Protein AF-A0A939W8U6-F1 (afdb_monomer)

Secondary structure (DSSP, 8-state):
--PPP-HHHHHHHS-THHHHHHHHHHHS-GGG--EEEEEEEEEE-SSEEEEEEEEEEPTTS-STTT-SSSHHHHHHH-TTT-HHHHHHHHHHHHT-SSEEEEE-PPEEEETTEEEEEEEEEE--

Solvent-accessible surface area (backbone atoms only — not comparable to full-atom values): 6933 Å² total; per-residue (Å²): 126,69,52,84,74,47,52,68,59,35,37,72,79,46,39,62,66,44,33,38,52,41,27,26,73,75,72,74,33,41,86,73,45,32,46,44,49,40,51,38,63,75,43,76,55,97,58,37,37,36,29,30,45,34,35,40,49,37,89,96,42,63,54,74,81,76,54,86,78,59,53,65,61,47,48,76,70,34,80,64,68,28,54,68,59,50,44,51,52,52,32,56,49,47,66,42,91,43,67,50,71,48,72,53,68,74,45,77,78,51,85,53,39,33,36,28,44,36,38,35,33,53,54,128

Structure (mmCIF, N/CA/C/O backbone):
data_AF-A0A939W8U6-F1
#
_entry.id   AF-A0A939W8U6-F1
#
loop_
_atom_site.group_PDB
_atom_site.id
_atom_site.type_symbol
_atom_site.label_atom_id
_atom_site.label_alt_id
_atom_site.label_comp_id
_atom_site.label_asym_id
_atom_site.label_entity_id
_atom_site.label_seq_id
_atom_site.pdbx_PDB_ins_code
_atom_site.Cartn_x
_atom_site.Cartn_y
_atom_site.Cartn_z
_atom_site.occupancy
_atom_site.B_iso_or_equiv
_atom_site.auth_seq_id
_atom_site.auth_comp_id
_atom_site.auth_asym_id
_atom_site.auth_atom_id
_atom_site.pdbx_PDB_model_num
ATOM 1 N N . MET A 1 1 ? 4.868 -2.432 -24.345 1.00 45.31 1 MET A N 1
ATOM 2 C CA . MET A 1 1 ? 4.969 -0.985 -24.070 1.00 45.31 1 MET A CA 1
ATOM 3 C C . MET A 1 1 ? 4.924 -0.821 -22.565 1.00 45.31 1 MET A C 1
ATOM 5 O O . MET A 1 1 ? 4.024 -1.395 -21.968 1.00 45.31 1 MET A O 1
ATOM 9 N N . ALA A 1 2 ? 5.910 -0.167 -21.948 1.00 58.00 2 ALA A N 1
ATOM 10 C CA . ALA A 1 2 ? 5.875 0.071 -20.507 1.00 58.00 2 ALA A CA 1
ATOM 11 C C . ALA A 1 2 ? 4.761 1.084 -20.218 1.00 58.00 2 ALA A C 1
ATOM 13 O O . ALA A 1 2 ? 4.829 2.220 -20.681 1.00 58.00 2 ALA A O 1
ATOM 14 N N . SER A 1 3 ? 3.712 0.651 -19.524 1.00 77.50 3 SER A N 1
ATOM 15 C CA . SER A 1 3 ? 2.592 1.522 -19.174 1.00 77.50 3 SER A CA 1
ATOM 16 C C . SER A 1 3 ? 2.887 2.251 -17.866 1.00 77.50 3 SER A C 1
ATOM 18 O O . SER A 1 3 ? 3.396 1.651 -16.917 1.00 77.50 3 SER A O 1
ATOM 20 N N . THR A 1 4 ? 2.556 3.539 -17.813 1.00 85.50 4 THR A N 1
ATOM 21 C CA . THR A 1 4 ? 2.611 4.350 -16.591 1.00 85.50 4 THR A CA 1
ATOM 22 C C . THR A 1 4 ? 1.745 3.727 -15.494 1.00 85.50 4 THR A C 1
ATOM 24 O O . THR A 1 4 ? 0.685 3.143 -15.772 1.00 85.50 4 THR A O 1
ATOM 27 N N . ILE A 1 5 ? 2.233 3.811 -14.255 1.00 89.88 5 ILE A N 1
ATOM 28 C CA . ILE A 1 5 ? 1.471 3.474 -13.054 1.00 89.88 5 ILE A CA 1
ATOM 29 C C . ILE A 1 5 ? 0.852 4.759 -12.516 1.00 89.88 5 ILE A C 1
ATOM 31 O O . ILE A 1 5 ? 1.560 5.698 -12.167 1.00 89.88 5 ILE A O 1
ATOM 35 N N . ASP A 1 6 ? -0.473 4.793 -12.460 1.00 89.56 6 ASP A N 1
ATOM 36 C CA . ASP A 1 6 ? -1.255 5.916 -11.958 1.00 89.56 6 ASP A CA 1
ATOM 37 C C . ASP A 1 6 ? -2.199 5.463 -10.832 1.00 89.56 6 ASP A C 1
ATOM 39 O O . ASP A 1 6 ? -2.451 4.270 -10.634 1.00 89.56 6 ASP A O 1
ATOM 43 N N . ASN A 1 7 ? -2.738 6.427 -10.084 1.00 88.88 7 ASN A N 1
ATOM 44 C CA . ASN A 1 7 ? -3.614 6.148 -8.946 1.00 88.88 7 ASN A CA 1
ATOM 45 C C . ASN A 1 7 ? -4.916 5.429 -9.332 1.00 88.88 7 ASN A C 1
ATOM 47 O O . ASN A 1 7 ? -5.483 4.743 -8.486 1.00 88.88 7 ASN A O 1
ATOM 51 N N . ALA A 1 8 ? -5.417 5.573 -10.565 1.00 88.75 8 ALA A N 1
ATOM 52 C CA . ALA A 1 8 ? -6.613 4.848 -10.987 1.00 88.75 8 ALA A CA 1
ATOM 53 C C . ALA A 1 8 ? -6.299 3.356 -11.114 1.00 88.75 8 AL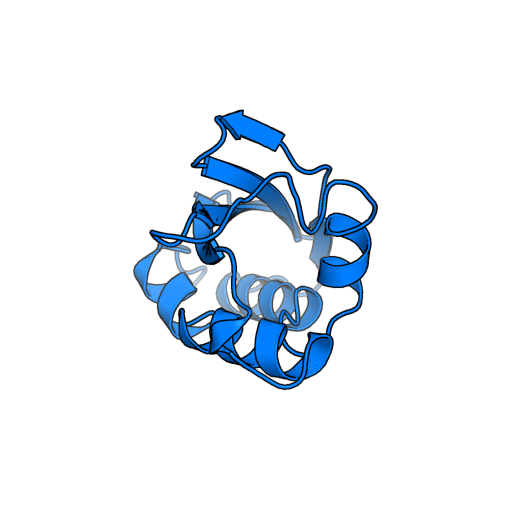A A C 1
ATOM 55 O O . ALA A 1 8 ? -7.006 2.539 -10.529 1.00 88.75 8 ALA A O 1
ATOM 56 N N . TYR A 1 9 ? -5.176 3.011 -11.748 1.00 89.62 9 TYR A N 1
ATOM 57 C CA . TYR A 1 9 ? -4.741 1.618 -11.819 1.00 89.62 9 TYR A CA 1
ATOM 58 C C . TYR A 1 9 ? -4.466 1.006 -10.441 1.00 89.62 9 TYR A C 1
ATOM 60 O O . TYR A 1 9 ? -4.828 -0.143 -10.181 1.00 89.62 9 TYR A O 1
ATOM 68 N N . LEU A 1 10 ? -3.848 1.768 -9.533 1.00 88.88 10 LEU A N 1
ATOM 69 C CA . LEU A 1 10 ? -3.596 1.293 -8.172 1.00 88.88 10 LEU A CA 1
ATOM 70 C C . LEU A 1 10 ? -4.891 0.985 -7.414 1.00 88.88 10 LEU A C 1
ATOM 72 O O . LEU A 1 10 ? -4.945 -0.019 -6.710 1.00 88.88 10 LEU A O 1
ATOM 76 N N . LYS A 1 11 ? -5.949 1.778 -7.615 1.00 87.88 11 LYS A N 1
ATOM 77 C CA . LYS A 1 11 ? -7.279 1.511 -7.046 1.00 87.88 11 LYS A CA 1
ATOM 78 C C . LYS A 1 11 ? -7.942 0.266 -7.634 1.00 87.88 11 LYS A C 1
ATOM 80 O O . LYS A 1 11 ? -8.687 -0.400 -6.924 1.00 87.88 11 LYS A O 1
ATOM 85 N N . GLU A 1 12 ? -7.677 -0.065 -8.897 1.00 88.69 12 GLU A N 1
ATOM 86 C CA . GLU A 1 12 ? -8.188 -1.301 -9.505 1.00 88.69 12 GLU A CA 1
ATOM 87 C C . GLU A 1 12 ? -7.526 -2.545 -8.899 1.00 88.69 12 GLU A C 1
ATOM 89 O O . GLU A 1 12 ? -8.201 -3.524 -8.585 1.00 88.69 12 GLU A O 1
ATOM 94 N N . ILE A 1 13 ? -6.202 -2.515 -8.712 1.00 88.75 13 ILE A N 1
ATOM 95 C CA . ILE A 1 13 ? -5.464 -3.665 -8.163 1.00 88.75 13 ILE A CA 1
ATOM 96 C C . ILE A 1 13 ? -5.558 -3.744 -6.634 1.00 88.75 13 ILE A C 1
ATOM 98 O O . ILE A 1 13 ? -5.496 -4.839 -6.073 1.00 88.75 13 ILE A O 1
ATOM 102 N N . PHE A 1 14 ? -5.715 -2.600 -5.965 1.00 86.56 14 PHE A N 1
ATOM 103 C CA . PHE A 1 14 ? -5.828 -2.453 -4.518 1.00 86.56 14 PHE A CA 1
ATOM 104 C C . PHE A 1 14 ? -7.047 -1.572 -4.178 1.00 86.56 14 PHE A C 1
ATOM 106 O O . PHE A 1 14 ? -6.903 -0.388 -3.863 1.00 86.56 14 PHE A O 1
ATOM 113 N N . PRO A 1 15 ? -8.270 -2.126 -4.273 1.00 86.69 15 PRO A N 1
ATOM 114 C CA . PRO A 1 15 ? -9.481 -1.387 -3.940 1.00 86.69 15 PRO A CA 1
ATOM 115 C C . PRO A 1 15 ? -9.587 -1.160 -2.430 1.00 86.69 15 PRO A C 1
ATOM 117 O O . PRO A 1 15 ? -9.093 -1.966 -1.640 1.00 86.69 15 PRO A O 1
ATOM 120 N N . ALA A 1 16 ? -10.307 -0.108 -2.029 1.00 80.44 16 ALA A N 1
ATOM 121 C CA . ALA A 1 16 ? -10.511 0.240 -0.620 1.00 80.44 16 ALA A CA 1
ATOM 122 C C . ALA A 1 16 ? -11.108 -0.916 0.209 1.00 80.44 16 ALA A C 1
ATOM 124 O O . ALA A 1 16 ? -10.712 -1.093 1.355 1.00 80.44 16 ALA A O 1
ATOM 125 N N . GLU A 1 17 ? -11.944 -1.772 -0.399 1.00 82.75 17 GLU A N 1
ATOM 126 C CA . GLU A 1 17 ? -12.534 -2.970 0.231 1.00 82.75 17 GLU A CA 1
ATOM 127 C C . GLU A 1 17 ? -11.482 -3.975 0.743 1.00 82.75 17 GLU A C 1
ATOM 129 O O . GLU A 1 17 ? -11.746 -4.764 1.653 1.00 82.75 17 GLU A O 1
ATOM 134 N N . ARG A 1 18 ? -10.250 -3.960 0.203 1.00 83.75 18 ARG A N 1
ATOM 135 C CA . ARG A 1 18 ? -9.155 -4.761 0.782 1.00 83.75 18 ARG A CA 1
ATOM 136 C C . ARG A 1 18 ? -8.863 -4.360 2.218 1.00 83.75 18 ARG A C 1
ATOM 138 O O . ARG A 1 18 ? -8.449 -5.212 2.997 1.00 83.75 18 ARG A O 1
ATOM 145 N N . THR A 1 19 ? -9.076 -3.095 2.562 1.00 80.56 19 THR A N 1
ATOM 146 C CA . THR A 1 19 ? -8.925 -2.623 3.933 1.00 80.56 19 THR A CA 1
ATOM 147 C C . THR A 1 19 ? -9.927 -3.309 4.847 1.00 80.56 19 THR A C 1
ATOM 149 O O . THR A 1 19 ? -9.536 -3.872 5.864 1.00 80.56 19 THR A O 1
ATOM 152 N N . ASP A 1 20 ? -11.198 -3.350 4.455 1.00 80.69 20 ASP A N 1
ATOM 153 C CA . ASP A 1 20 ? -12.244 -4.006 5.238 1.00 80.69 20 ASP A CA 1
ATOM 154 C C . ASP A 1 20 ? -11.945 -5.499 5.418 1.00 80.69 20 ASP A C 1
ATOM 156 O O . ASP A 1 20 ? -11.960 -5.996 6.542 1.00 80.69 20 ASP A O 1
ATOM 160 N N . LYS A 1 21 ? -11.524 -6.189 4.349 1.00 82.56 21 LYS A N 1
ATOM 161 C CA . LYS A 1 21 ? -11.083 -7.597 4.418 1.00 82.56 21 LYS A CA 1
ATOM 162 C C . LYS A 1 21 ? -9.850 -7.801 5.298 1.00 82.56 21 LYS A C 1
ATOM 164 O O . LYS A 1 21 ? -9.691 -8.858 5.903 1.00 82.56 21 LYS A O 1
ATOM 169 N N . PHE A 1 22 ? -8.948 -6.824 5.350 1.00 82.94 22 PHE A N 1
ATOM 170 C CA . PHE A 1 22 ? -7.759 -6.883 6.196 1.00 82.94 22 PHE A CA 1
ATOM 171 C C . PHE A 1 22 ? -8.151 -6.832 7.674 1.00 82.94 22 PHE A C 1
ATOM 173 O O . PHE A 1 22 ? -7.690 -7.666 8.451 1.00 82.94 22 PHE A O 1
ATOM 180 N N . PHE A 1 23 ? -9.038 -5.909 8.049 1.00 77.06 23 PHE A N 1
ATOM 181 C CA . PHE A 1 23 ? -9.539 -5.824 9.420 1.00 77.06 23 PHE A CA 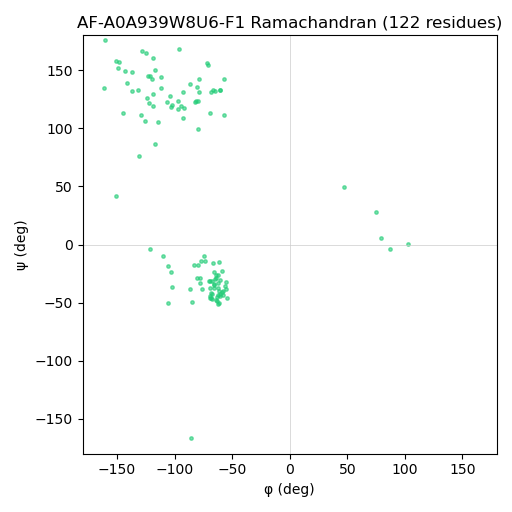1
ATOM 182 C C . PHE A 1 23 ? -10.439 -6.999 9.789 1.00 77.06 23 PHE A C 1
ATOM 184 O O . PHE A 1 23 ? -10.311 -7.527 10.887 1.00 77.06 23 PHE A O 1
ATOM 191 N N . GLU A 1 24 ? -11.270 -7.478 8.867 1.00 79.81 24 GLU A N 1
ATOM 192 C CA . GLU A 1 24 ? -12.079 -8.678 9.074 1.00 79.81 24 GLU A CA 1
ATOM 193 C C . GLU A 1 24 ? -11.210 -9.915 9.338 1.00 79.81 24 GLU A C 1
ATOM 195 O O . GLU A 1 24 ? -11.477 -10.672 10.265 1.00 79.81 24 GLU A O 1
ATOM 200 N N . ALA A 1 25 ? -10.115 -10.093 8.595 1.00 78.19 25 ALA A N 1
ATOM 201 C CA . ALA A 1 25 ? -9.200 -11.212 8.809 1.00 78.19 25 ALA A CA 1
ATOM 202 C C . ALA A 1 25 ? -8.399 -11.112 10.122 1.00 78.19 25 ALA A C 1
ATOM 204 O O . ALA A 1 25 ? -8.056 -12.141 10.703 1.00 78.19 25 ALA A O 1
ATOM 205 N N . LEU A 1 26 ? -8.078 -9.897 10.579 1.00 73.06 26 LEU A N 1
ATOM 206 C CA . LEU A 1 26 ? -7.290 -9.681 11.798 1.00 73.06 26 LEU A CA 1
ATOM 207 C C . LEU A 1 26 ? -8.128 -9.654 13.079 1.00 73.06 26 LEU A C 1
ATOM 209 O O . LEU A 1 26 ? -7.677 -10.157 14.105 1.00 73.06 26 LEU A O 1
ATOM 213 N N . PHE A 1 27 ? -9.315 -9.056 13.022 1.00 68.94 27 PHE A N 1
ATOM 214 C CA . PHE A 1 27 ? -10.151 -8.755 14.188 1.00 68.94 27 PHE A CA 1
ATOM 215 C C . PHE A 1 27 ? -11.536 -9.412 14.120 1.00 68.94 27 PHE A C 1
ATOM 217 O O . PHE A 1 27 ? -12.301 -9.332 15.073 1.00 68.94 27 PHE A O 1
ATOM 224 N N . GLY A 1 28 ? -11.874 -10.091 13.020 1.00 64.75 28 GLY A N 1
ATOM 225 C CA . GLY A 1 28 ? -13.173 -10.748 12.852 1.00 64.75 28 GLY A CA 1
ATOM 226 C C . GLY A 1 28 ? -14.314 -9.805 12.463 1.00 64.75 28 GLY A C 1
ATOM 227 O O . GLY A 1 28 ? -15.453 -10.256 12.382 1.00 64.75 28 GLY A O 1
ATOM 228 N N . GLY A 1 29 ? -14.032 -8.523 12.200 1.00 64.94 29 GLY A N 1
ATOM 229 C CA . GLY A 1 29 ? -15.022 -7.561 11.714 1.00 64.94 29 GLY A CA 1
ATOM 230 C C . GLY A 1 29 ? -14.399 -6.326 11.060 1.00 64.94 29 GLY A C 1
ATOM 231 O O . GLY A 1 29 ? -13.477 -5.718 11.597 1.00 64.94 29 GLY A O 1
ATOM 232 N N . ALA A 1 30 ? -14.921 -5.917 9.901 1.00 65.94 30 ALA A N 1
ATOM 233 C CA . ALA A 1 30 ? -14.474 -4.713 9.186 1.00 65.94 30 ALA A CA 1
ATOM 234 C C . ALA A 1 30 ? -14.735 -3.405 9.965 1.00 65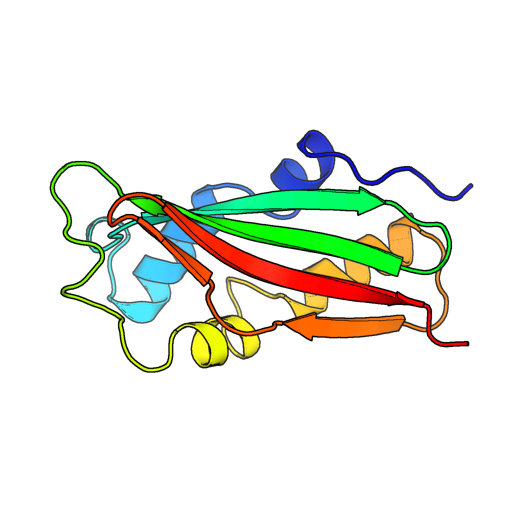.94 30 ALA A C 1
ATOM 236 O O . ALA A 1 30 ? -14.013 -2.419 9.812 1.00 65.94 30 ALA A O 1
ATOM 237 N N . GLU A 1 31 ? -15.742 -3.405 10.842 1.00 63.34 31 GLU A N 1
ATOM 238 C CA . GLU A 1 31 ? -16.089 -2.292 11.735 1.00 63.34 31 GLU A CA 1
ATOM 239 C C . GLU A 1 31 ? -15.025 -2.005 12.801 1.00 63.34 31 GLU A C 1
ATOM 241 O O . GLU A 1 31 ? -15.008 -0.926 13.390 1.00 63.34 31 GLU A O 1
ATOM 246 N N . GLU A 1 32 ? -14.100 -2.939 13.028 1.00 63.62 32 GLU A N 1
ATOM 247 C CA . GLU A 1 32 ? -12.918 -2.750 13.873 1.00 63.62 32 GLU A CA 1
ATOM 248 C C . GLU A 1 32 ? -11.869 -1.856 13.186 1.00 63.62 32 GLU A C 1
ATOM 250 O O . GLU A 1 32 ? -10.975 -1.329 13.848 1.00 63.62 32 GLU A O 1
ATOM 255 N N . GLY A 1 33 ? -12.016 -1.620 11.875 1.00 67.38 33 GLY A N 1
ATOM 256 C CA . GLY A 1 33 ? -11.120 -0.811 11.061 1.00 67.38 33 GLY A CA 1
ATOM 257 C C . GLY A 1 33 ? -10.955 0.614 11.568 1.00 67.38 33 GLY A C 1
ATOM 258 O O . GLY A 1 33 ? -11.873 1.430 11.497 1.00 67.38 33 GLY A O 1
ATOM 259 N N . ALA A 1 34 ? -9.756 0.933 12.057 1.00 73.19 34 ALA A N 1
ATOM 260 C CA . ALA A 1 34 ? -9.424 2.269 12.545 1.00 73.19 34 ALA A CA 1
ATOM 261 C C . ALA A 1 34 ? -9.015 3.247 11.427 1.00 73.19 34 ALA A C 1
ATOM 263 O O . ALA A 1 34 ? -9.020 4.463 11.638 1.00 73.19 34 ALA A O 1
ATOM 264 N N . TYR A 1 35 ? -8.665 2.733 10.247 1.00 77.38 35 TYR A N 1
ATOM 265 C CA . TYR A 1 35 ? -8.175 3.514 9.115 1.00 77.38 35 TYR A CA 1
ATOM 266 C C . TYR A 1 35 ? -8.523 2.862 7.774 1.00 77.38 35 TYR A C 1
ATOM 268 O O . TYR A 1 35 ? -8.724 1.656 7.698 1.00 77.38 35 TYR A O 1
ATOM 276 N N . ASP A 1 36 ? -8.547 3.663 6.717 1.00 84.50 36 ASP A N 1
ATOM 277 C CA . ASP A 1 36 ? -8.597 3.242 5.324 1.00 84.50 36 ASP A CA 1
ATOM 278 C C . ASP A 1 36 ? -7.179 3.131 4.759 1.00 84.50 36 ASP A C 1
ATOM 280 O O . ASP A 1 36 ? -6.373 4.048 4.920 1.00 84.50 36 ASP A O 1
ATOM 284 N N . ILE A 1 37 ? -6.868 2.010 4.103 1.00 86.25 37 ILE A N 1
ATOM 285 C CA . ILE A 1 37 ? -5.587 1.784 3.434 1.00 86.25 37 ILE A CA 1
ATOM 286 C C . ILE A 1 37 ? -5.775 2.105 1.955 1.00 86.25 37 ILE A C 1
ATOM 288 O O . ILE A 1 37 ? -6.525 1.431 1.246 1.00 86.25 37 ILE A O 1
ATOM 292 N N . VAL A 1 38 ? -5.058 3.112 1.474 1.00 88.88 38 VAL A N 1
ATOM 293 C CA . VAL A 1 38 ? -5.076 3.537 0.075 1.00 88.88 38 VAL A CA 1
ATOM 294 C C . VAL 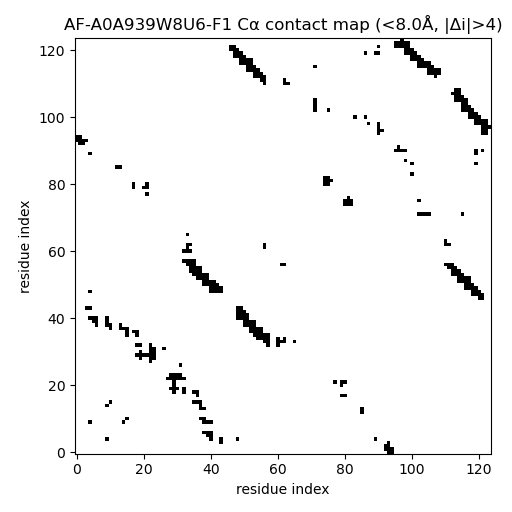A 1 38 ? -3.679 3.374 -0.502 1.00 88.88 38 VAL A C 1
ATOM 296 O O . VAL A 1 38 ? -2.696 3.819 0.078 1.00 88.88 38 VAL A O 1
ATOM 299 N N . LEU A 1 39 ? -3.569 2.714 -1.652 1.00 90.50 39 LEU A N 1
ATOM 300 C CA . LEU A 1 39 ? -2.301 2.612 -2.364 1.00 90.50 39 LEU A CA 1
A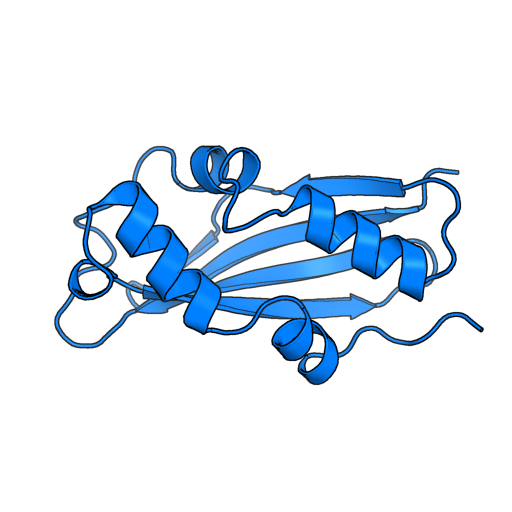TOM 301 C C . LEU A 1 39 ? -2.194 3.760 -3.372 1.00 90.50 39 LEU A C 1
ATOM 303 O O . LEU A 1 39 ? -2.988 3.834 -4.311 1.00 90.50 39 LEU A O 1
ATOM 307 N N . ALA A 1 40 ? -1.201 4.627 -3.190 1.00 91.00 40 ALA A N 1
ATOM 308 C CA . ALA A 1 40 ? -0.955 5.776 -4.054 1.00 91.00 40 ALA A CA 1
ATOM 309 C C . ALA A 1 40 ? 0.434 5.713 -4.698 1.00 91.00 40 ALA A C 1
ATOM 311 O O . ALA A 1 40 ? 1.409 5.300 -4.066 1.00 91.00 40 ALA A O 1
ATOM 312 N N . VAL A 1 41 ? 0.538 6.142 -5.958 1.00 92.81 41 VAL A N 1
ATOM 313 C CA . VAL A 1 41 ? 1.822 6.259 -6.658 1.00 92.81 41 VAL A CA 1
ATOM 314 C C . VAL A 1 41 ? 2.498 7.562 -6.243 1.00 92.81 41 VAL A C 1
ATOM 316 O O . VAL A 1 41 ? 1.863 8.614 -6.175 1.00 92.81 41 VAL A O 1
ATOM 319 N N . ARG A 1 42 ? 3.796 7.489 -5.954 1.00 91.69 42 ARG A N 1
ATOM 320 C CA . ARG A 1 42 ? 4.650 8.645 -5.652 1.00 91.69 42 ARG A CA 1
ATOM 321 C C . ARG A 1 42 ? 5.568 8.952 -6.828 1.00 91.69 42 ARG A C 1
ATOM 323 O O . ARG A 1 42 ? 5.578 10.079 -7.311 1.00 91.69 42 ARG A O 1
ATOM 330 N N . THR A 1 43 ? 6.261 7.929 -7.322 1.00 92.06 43 THR A N 1
ATOM 331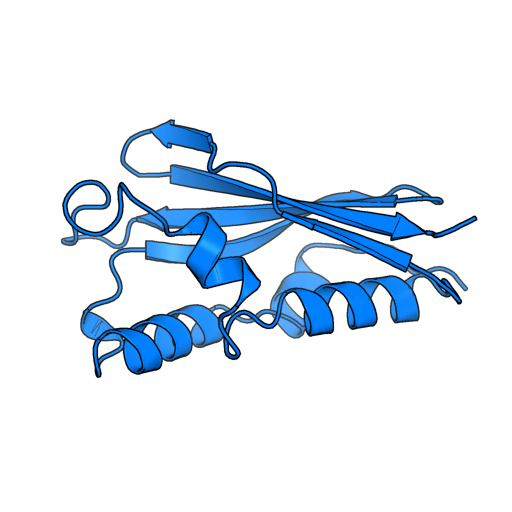 C CA . THR A 1 43 ? 7.240 8.050 -8.405 1.00 92.06 43 THR A CA 1
ATOM 332 C C . THR A 1 43 ? 7.063 6.900 -9.383 1.00 92.06 43 THR A C 1
ATOM 334 O O . THR A 1 43 ? 7.018 5.738 -8.984 1.00 92.06 43 THR A O 1
ATOM 337 N N . ASP A 1 44 ? 7.017 7.212 -10.674 1.00 91.62 44 ASP A N 1
ATOM 338 C CA . ASP A 1 44 ? 6.969 6.229 -11.754 1.00 91.62 44 ASP A CA 1
ATOM 339 C C . ASP A 1 44 ? 8.227 6.363 -12.623 1.00 91.62 44 ASP A C 1
ATOM 341 O O . ASP A 1 44 ? 8.240 7.106 -13.603 1.00 91.62 44 ASP A O 1
ATOM 345 N N . ALA A 1 45 ? 9.314 5.686 -12.249 1.00 90.12 45 ALA A N 1
ATOM 346 C CA . ALA A 1 45 ? 10.550 5.679 -13.026 1.00 90.12 45 ALA A CA 1
ATOM 347 C C . ALA A 1 45 ? 10.635 4.445 -13.945 1.00 90.12 45 ALA A C 1
ATOM 349 O O . ALA A 1 45 ? 9.853 3.491 -13.864 1.00 90.12 45 ALA A O 1
ATOM 350 N N . SER A 1 46 ? 11.602 4.464 -14.864 1.00 86.56 46 SER A N 1
ATOM 351 C CA . SER A 1 46 ? 11.823 3.365 -15.819 1.00 86.56 46 SER A CA 1
ATOM 352 C C . SER A 1 46 ? 12.383 2.100 -15.159 1.00 86.56 46 SER A C 1
ATOM 354 O O . SER A 1 46 ? 12.115 0.990 -15.622 1.00 86.56 46 SER A O 1
ATOM 356 N N . ASP A 1 47 ? 13.169 2.275 -14.096 1.00 90.50 47 ASP A N 1
ATOM 357 C CA . ASP A 1 47 ? 13.845 1.205 -13.354 1.00 90.50 47 ASP A CA 1
ATOM 358 C C . ASP A 1 47 ? 13.153 0.880 -12.018 1.00 90.50 47 ASP A C 1
ATOM 360 O O . ASP A 1 47 ? 13.254 -0.242 -11.540 1.00 90.50 47 ASP A O 1
ATOM 364 N N . HIS A 1 48 ? 12.394 1.811 -11.438 1.00 92.56 48 HIS A N 1
ATOM 365 C CA . HIS A 1 48 ? 11.671 1.575 -10.191 1.00 92.56 48 HIS A CA 1
ATOM 366 C C . HIS A 1 48 ? 10.362 2.367 -10.124 1.00 92.56 48 HIS A C 1
ATOM 368 O O . HIS A 1 48 ? 10.193 3.391 -10.775 1.00 92.56 48 HIS A O 1
ATOM 374 N N . VAL A 1 49 ? 9.429 1.892 -9.309 1.00 93.94 49 VAL A N 1
ATOM 375 C CA . VAL A 1 49 ? 8.167 2.556 -8.988 1.00 93.94 49 VAL A CA 1
ATOM 376 C C . VAL A 1 49 ? 8.102 2.696 -7.473 1.00 93.94 49 VAL A C 1
ATOM 378 O O . VAL A 1 49 ? 8.262 1.719 -6.736 1.00 93.94 49 VAL A O 1
ATOM 381 N N . GLU A 1 50 ? 7.882 3.920 -7.010 1.00 93.94 50 GLU A N 1
ATOM 382 C CA . GLU A 1 50 ? 7.666 4.236 -5.603 1.00 93.94 50 GLU A CA 1
ATOM 383 C C . GLU A 1 50 ? 6.184 4.492 -5.375 1.00 93.94 50 GLU A C 1
ATOM 385 O O . GLU A 1 50 ? 5.550 5.298 -6.056 1.00 93.94 50 GLU A O 1
ATOM 390 N N . MET A 1 51 ? 5.636 3.799 -4.392 1.00 94.25 51 MET A N 1
ATOM 391 C CA . MET A 1 51 ? 4.260 3.912 -3.945 1.00 94.25 51 MET A CA 1
ATOM 392 C C . MET A 1 51 ? 4.243 4.124 -2.435 1.00 94.25 51 MET A C 1
ATOM 394 O O . MET A 1 51 ? 5.238 3.913 -1.737 1.00 94.25 51 MET A O 1
ATOM 398 N N . ALA A 1 52 ? 3.092 4.523 -1.920 1.00 92.38 52 ALA A N 1
ATOM 399 C CA . ALA A 1 52 ? 2.846 4.621 -0.497 1.00 92.38 52 ALA A CA 1
ATOM 400 C C . ALA A 1 52 ? 1.512 3.953 -0.162 1.00 92.38 52 ALA A C 1
ATOM 402 O O . ALA A 1 52 ? 0.509 4.209 -0.826 1.00 92.38 52 ALA A O 1
ATOM 403 N N . PHE A 1 53 ? 1.510 3.114 0.874 1.00 89.81 53 PHE A N 1
ATOM 404 C CA . PHE A 1 53 ? 0.281 2.730 1.560 1.00 89.81 53 PHE A CA 1
ATOM 405 C C . PHE A 1 53 ? -0.090 3.865 2.505 1.00 89.81 53 PHE A C 1
ATOM 407 O O . PHE A 1 53 ? 0.501 4.005 3.574 1.00 89.81 53 PHE A O 1
ATOM 414 N N . GLU A 1 54 ? -1.014 4.700 2.067 1.00 89.81 54 GLU A N 1
ATOM 415 C CA . GLU A 1 54 ? -1.598 5.795 2.823 1.00 89.81 54 GLU A CA 1
ATOM 416 C C . GLU A 1 54 ? -2.649 5.241 3.788 1.00 89.81 54 GLU A C 1
ATOM 418 O O . GLU A 1 54 ? -3.493 4.429 3.414 1.00 89.81 54 GLU A O 1
ATOM 423 N N . LEU A 1 55 ? -2.565 5.649 5.048 1.00 86.50 55 LEU A N 1
ATOM 424 C CA . LEU A 1 55 ? -3.419 5.213 6.144 1.00 86.50 55 LEU A CA 1
ATOM 425 C C . LEU A 1 55 ? -4.227 6.430 6.587 1.00 86.50 55 LEU A C 1
ATOM 427 O O . LEU A 1 55 ? -3.688 7.329 7.233 1.00 86.50 55 LEU A O 1
ATOM 431 N N . HIS A 1 56 ? -5.506 6.464 6.227 1.00 85.81 56 HIS A N 1
ATOM 432 C CA . HIS A 1 56 ? -6.409 7.564 6.557 1.00 85.81 56 HIS A CA 1
ATOM 433 C C . HIS A 1 56 ? -7.314 7.169 7.712 1.00 85.81 56 HIS A C 1
ATOM 435 O O . HIS A 1 56 ? -8.072 6.212 7.608 1.00 85.81 56 HIS A O 1
ATOM 441 N N . ARG A 1 57 ? -7.269 7.899 8.821 1.00 81.31 57 ARG A N 1
ATOM 442 C CA . ARG A 1 57 ? -8.099 7.602 9.991 1.00 81.31 57 ARG A CA 1
ATOM 443 C C . ARG A 1 57 ? -9.598 7.666 9.664 1.00 81.31 57 ARG A C 1
ATOM 445 O O . ARG A 1 57 ? -10.077 8.660 9.119 1.00 81.31 57 ARG A O 1
ATOM 452 N N . ARG A 1 58 ? -10.352 6.647 10.094 1.00 80.06 58 ARG A N 1
ATOM 453 C CA . ARG A 1 58 ? -11.824 6.650 10.049 1.00 80.06 58 ARG A CA 1
ATOM 454 C C . ARG A 1 58 ? -12.399 7.477 11.212 1.00 80.06 58 ARG A C 1
ATOM 456 O O . ARG A 1 58 ? -11.866 7.427 12.327 1.00 80.06 58 ARG A O 1
ATOM 463 N N . PRO A 1 59 ? -13.489 8.236 10.999 1.00 69.19 59 PRO A N 1
ATOM 464 C CA . PRO A 1 59 ? -14.107 9.028 12.058 1.00 69.19 59 PRO A CA 1
ATOM 465 C C . PRO A 1 59 ? -14.585 8.126 13.208 1.00 69.19 59 PRO A C 1
ATOM 467 O O . PRO A 1 59 ? -15.219 7.101 12.983 1.00 69.19 59 PRO A O 1
ATOM 470 N N . GLY A 1 60 ? -14.275 8.504 14.453 1.00 64.88 60 GLY A N 1
ATOM 471 C CA . GLY A 1 60 ? -14.706 7.775 15.656 1.00 64.88 60 GLY A CA 1
ATOM 472 C C . GLY A 1 60 ? -13.792 6.631 16.122 1.00 64.88 60 GLY A C 1
ATOM 473 O O . GLY A 1 60 ? -14.031 6.076 17.191 1.00 64.88 60 GLY A O 1
ATOM 474 N N . LYS A 1 61 ? -12.715 6.305 15.394 1.00 64.31 61 LYS A N 1
ATOM 475 C CA . LYS A 1 61 ? -11.692 5.324 15.811 1.00 64.31 61 LYS A CA 1
ATOM 476 C C . LYS A 1 61 ? -10.364 6.038 16.084 1.00 64.31 61 LYS A C 1
ATOM 478 O O . LYS A 1 61 ? -10.064 7.030 15.426 1.00 64.31 61 LYS A O 1
ATOM 483 N N . CYS A 1 62 ? -9.580 5.612 17.077 1.00 57.88 62 CYS A N 1
ATOM 484 C CA . CYS A 1 62 ? -8.285 6.233 17.393 1.00 57.88 62 CYS A CA 1
ATOM 485 C C . CYS A 1 62 ? -7.137 5.450 16.743 1.00 57.88 62 CYS A C 1
ATOM 487 O O . CYS A 1 62 ? -6.986 4.257 17.002 1.00 57.88 62 CYS A O 1
ATOM 489 N N . LEU A 1 63 ? -6.326 6.129 15.927 1.00 55.16 63 LEU A N 1
ATOM 490 C CA . LEU A 1 63 ? -5.203 5.541 15.186 1.00 55.16 63 LEU A CA 1
ATOM 491 C C . LEU A 1 63 ? -4.088 5.032 16.125 1.00 55.16 63 LEU A C 1
ATOM 493 O O . LEU A 1 63 ? -3.477 3.994 15.885 1.00 55.16 63 LEU A O 1
ATOM 497 N N . VAL A 1 64 ? -3.874 5.743 17.238 1.00 48.00 64 VAL A N 1
ATOM 498 C CA . VAL A 1 64 ? -2.786 5.505 18.202 1.00 48.00 64 VAL A CA 1
ATOM 499 C C . VAL A 1 64 ? -3.059 4.316 19.130 1.00 48.00 64 VAL A C 1
ATOM 501 O O . VAL A 1 64 ? -2.125 3.654 19.575 1.00 48.00 64 VAL A O 1
ATOM 504 N N . CYS A 1 65 ? -4.326 4.012 19.425 1.00 50.88 65 CYS A N 1
ATOM 505 C CA . CYS A 1 65 ? -4.665 3.033 20.463 1.00 50.88 65 CYS A CA 1
ATOM 506 C C . CYS A 1 65 ? -4.536 1.568 20.015 1.00 50.88 65 CYS A C 1
ATOM 508 O O . CYS A 1 65 ? -4.495 0.693 20.873 1.00 50.88 65 CYS A O 1
ATOM 510 N N . SER A 1 66 ? -4.490 1.286 18.707 1.00 49.66 66 SER A N 1
ATOM 511 C CA . SER A 1 66 ? -4.543 -0.095 18.207 1.00 49.66 66 SER A CA 1
ATOM 512 C C . SER A 1 66 ? -3.178 -0.664 17.787 1.00 49.66 66 SER A C 1
ATOM 514 O O . SER A 1 66 ? -2.939 -1.847 18.013 1.00 49.66 66 SER A O 1
ATOM 516 N N . LEU A 1 67 ? -2.259 0.116 17.193 1.00 52.38 67 LEU A N 1
ATOM 517 C CA . LEU A 1 67 ? -1.226 -0.486 16.323 1.00 52.38 67 LEU A CA 1
ATOM 518 C C . LEU A 1 67 ? 0.130 0.254 16.245 1.00 52.38 67 LEU A C 1
ATOM 520 O O . LEU A 1 67 ? 0.746 0.320 15.182 1.00 52.38 67 LEU A O 1
ATOM 524 N N . THR A 1 68 ? 0.666 0.755 17.359 1.00 47.88 68 THR A N 1
ATOM 525 C CA . THR A 1 68 ? 2.024 1.347 17.382 1.00 47.88 68 THR A CA 1
ATOM 526 C C . THR A 1 68 ? 3.170 0.323 17.326 1.00 47.88 68 THR A C 1
ATOM 528 O O . THR A 1 68 ? 4.307 0.706 17.068 1.00 47.88 68 THR A O 1
ATOM 531 N N . TYR A 1 69 ? 2.914 -0.987 17.467 1.00 45.62 69 TYR A N 1
ATOM 532 C CA . TYR A 1 69 ? 3.964 -2.016 17.391 1.00 45.62 69 TYR A CA 1
ATOM 533 C C . TYR A 1 69 ? 3.652 -3.118 16.365 1.00 45.62 69 TYR A C 1
ATOM 535 O O . TYR A 1 69 ? 2.837 -4.002 16.600 1.00 45.62 69 TYR A O 1
ATOM 543 N N . GLY A 1 70 ? 4.359 -3.103 15.225 1.00 53.78 70 GLY A N 1
ATOM 544 C CA . GLY A 1 70 ? 4.473 -4.258 14.316 1.00 53.78 70 GLY A CA 1
ATOM 545 C C . GLY A 1 70 ? 3.631 -4.233 13.033 1.00 53.78 70 GLY A C 1
ATOM 546 O O . GLY A 1 70 ? 3.742 -5.164 12.232 1.00 53.78 70 GLY A O 1
ATOM 547 N N . LEU A 1 71 ? 2.850 -3.177 12.785 1.00 66.12 71 LEU A N 1
ATOM 548 C CA . LEU A 1 71 ? 1.931 -3.102 11.641 1.00 66.12 71 LEU A CA 1
ATOM 549 C C . LEU A 1 71 ? 2.624 -3.274 10.276 1.00 66.12 71 LEU A C 1
ATOM 551 O O . LEU A 1 71 ? 2.144 -4.004 9.410 1.00 66.12 71 LEU A O 1
ATOM 555 N N . SER A 1 72 ? 3.808 -2.689 10.103 1.00 59.56 72 SER A N 1
ATOM 556 C CA . SER A 1 72 ? 4.619 -2.838 8.888 1.00 59.56 72 SER A CA 1
ATOM 557 C C . SER A 1 72 ? 5.090 -4.283 8.646 1.00 59.56 72 SER A C 1
ATOM 559 O O . SER A 1 72 ? 5.236 -4.699 7.495 1.00 59.56 72 SER A O 1
ATOM 561 N N . ASN A 1 73 ? 5.269 -5.093 9.698 1.00 64.00 73 ASN A N 1
ATOM 562 C CA . ASN A 1 73 ? 5.581 -6.521 9.568 1.00 64.00 73 ASN A CA 1
ATOM 563 C C . ASN A 1 73 ? 4.333 -7.358 9.233 1.00 64.00 73 ASN A C 1
ATOM 565 O O . ASN A 1 73 ? 4.430 -8.329 8.483 1.00 64.00 73 ASN A O 1
ATOM 569 N N . VAL A 1 74 ? 3.157 -6.956 9.733 1.00 72.56 74 VAL A N 1
ATOM 570 C CA . VAL A 1 74 ? 1.873 -7.571 9.362 1.00 72.56 74 VAL A CA 1
ATOM 571 C C . VAL A 1 74 ? 1.603 -7.347 7.876 1.00 72.56 74 VAL A C 1
ATOM 573 O O . VAL A 1 74 ? 1.367 -8.314 7.160 1.00 72.56 74 VAL A O 1
ATOM 576 N N . PHE A 1 75 ? 1.756 -6.119 7.370 1.00 73.31 75 PHE A N 1
ATOM 577 C CA . PHE A 1 75 ? 1.551 -5.798 5.948 1.00 73.31 75 PHE A CA 1
ATOM 578 C C . PHE A 1 75 ? 2.410 -6.660 5.013 1.00 73.31 75 PHE A C 1
ATOM 580 O O . PHE A 1 75 ? 1.934 -7.101 3.970 1.00 73.31 75 PHE A O 1
ATOM 587 N N . LYS A 1 76 ? 3.655 -6.959 5.408 1.00 70.12 76 LYS A N 1
ATOM 588 C CA . LYS A 1 76 ? 4.562 -7.831 4.640 1.00 70.12 76 LYS A CA 1
ATOM 589 C C . LYS A 1 76 ? 4.082 -9.280 4.540 1.00 70.12 76 LYS A C 1
ATOM 591 O O . LYS A 1 76 ? 4.432 -9.954 3.577 1.00 70.12 76 LYS A O 1
ATOM 596 N N . ARG A 1 77 ? 3.343 -9.774 5.535 1.00 74.06 77 ARG A N 1
ATOM 597 C CA . ARG A 1 77 ? 2.942 -11.188 5.647 1.00 74.06 77 ARG A CA 1
ATOM 598 C C . ARG A 1 77 ? 1.452 -11.423 5.411 1.00 74.06 77 ARG A C 1
ATOM 600 O O . ARG A 1 77 ? 1.041 -12.575 5.320 1.00 74.06 77 ARG A O 1
ATOM 607 N N . HIS A 1 78 ? 0.645 -10.366 5.336 1.00 77.12 78 HIS A N 1
ATOM 608 C CA . HIS A 1 78 ? -0.801 -10.508 5.306 1.00 77.12 78 HIS A CA 1
ATOM 609 C C . HIS A 1 78 ? -1.313 -10.848 3.896 1.00 77.12 78 HIS A C 1
ATOM 611 O O . HIS A 1 78 ? -1.099 -10.063 2.964 1.00 77.12 78 HIS A O 1
ATOM 617 N N . PRO A 1 79 ? -2.057 -11.957 3.727 1.00 76.38 79 PRO A N 1
ATOM 618 C CA . PRO A 1 79 ? -2.525 -12.409 2.417 1.00 76.38 79 PRO A CA 1
ATOM 619 C C . PRO A 1 79 ? -3.532 -11.451 1.769 1.00 76.38 79 PRO A C 1
ATOM 621 O O . PRO A 1 79 ? -3.655 -11.440 0.554 1.00 76.38 79 PRO A O 1
ATOM 624 N N . VAL A 1 80 ? -4.235 -10.624 2.553 1.00 80.44 80 VAL A N 1
ATOM 625 C CA . VAL A 1 80 ? -5.172 -9.619 2.009 1.00 80.44 80 VAL A CA 1
ATOM 626 C C . VAL A 1 80 ? -4.455 -8.399 1.423 1.00 80.44 80 VAL A C 1
ATOM 628 O O . VAL A 1 80 ? -4.875 -7.874 0.393 1.00 80.44 80 VAL A O 1
ATOM 631 N N . ILE A 1 81 ? -3.364 -7.944 2.056 1.00 83.44 81 ILE A N 1
ATOM 632 C CA . ILE A 1 81 ? -2.569 -6.837 1.507 1.00 83.44 81 ILE A CA 1
ATOM 633 C C . ILE A 1 81 ? -1.882 -7.310 0.225 1.00 83.44 81 ILE A C 1
ATOM 635 O O . ILE A 1 81 ? -1.877 -6.589 -0.772 1.00 83.44 81 ILE A O 1
ATOM 639 N N . ASP A 1 82 ? -1.359 -8.540 0.249 1.00 85.75 82 ASP A N 1
ATOM 640 C CA . ASP A 1 82 ? -0.689 -9.189 -0.878 1.00 85.75 82 ASP A CA 1
ATOM 641 C C . ASP A 1 82 ? 0.330 -8.260 -1.557 1.00 85.75 82 ASP A C 1
ATOM 643 O O . ASP A 1 82 ? 0.324 -8.063 -2.772 1.00 85.75 82 ASP A O 1
ATOM 647 N N . ALA A 1 83 ? 1.202 -7.637 -0.756 1.00 87.12 83 ALA A N 1
ATOM 648 C CA . ALA A 1 83 ? 2.202 -6.697 -1.261 1.00 87.12 83 ALA A CA 1
ATOM 649 C C . ALA A 1 83 ? 3.094 -7.335 -2.341 1.00 87.12 83 ALA A C 1
ATOM 651 O O . ALA A 1 83 ? 3.429 -6.691 -3.332 1.00 87.12 83 ALA A O 1
ATOM 652 N N . ALA A 1 84 ? 3.410 -8.625 -2.198 1.00 88.88 84 ALA A N 1
ATOM 653 C CA . ALA A 1 84 ? 4.122 -9.396 -3.211 1.00 88.88 84 ALA A CA 1
ATOM 654 C C . ALA A 1 84 ? 3.322 -9.516 -4.523 1.00 88.88 84 ALA A C 1
ATOM 656 O O . ALA A 1 84 ? 3.872 -9.304 -5.605 1.00 88.88 84 ALA A O 1
ATOM 657 N N . GLY A 1 85 ? 2.022 -9.824 -4.457 1.00 90.56 85 GLY A N 1
ATOM 658 C CA . GLY A 1 85 ? 1.147 -9.878 -5.629 1.00 90.56 85 GLY A CA 1
ATOM 659 C C . GLY A 1 85 ? 0.948 -8.517 -6.296 1.00 90.56 85 GLY A C 1
ATOM 660 O O . GLY A 1 85 ? 0.944 -8.433 -7.530 1.00 90.56 85 GLY A O 1
ATOM 661 N N . VAL A 1 86 ? 0.864 -7.441 -5.509 1.00 91.19 86 VAL A N 1
ATOM 662 C CA . VAL A 1 86 ? 0.851 -6.059 -6.012 1.00 91.19 86 VAL A CA 1
ATOM 663 C C . VAL A 1 86 ? 2.161 -5.758 -6.740 1.00 91.19 86 VAL A C 1
ATOM 665 O O . VAL A 1 86 ? 2.118 -5.372 -7.907 1.00 91.19 86 VAL A O 1
ATOM 668 N N . ALA A 1 87 ? 3.320 -6.019 -6.123 1.00 92.56 87 ALA A N 1
ATOM 669 C CA . ALA A 1 87 ? 4.631 -5.826 -6.749 1.00 92.56 87 ALA A CA 1
ATOM 670 C C . ALA A 1 87 ? 4.753 -6.577 -8.080 1.00 92.56 87 ALA A C 1
ATOM 672 O O . ALA A 1 87 ? 5.138 -5.988 -9.092 1.00 92.56 87 ALA A O 1
ATOM 673 N N . ARG A 1 88 ? 4.331 -7.847 -8.110 1.00 92.38 88 ARG A N 1
ATOM 674 C CA . ARG A 1 88 ? 4.311 -8.669 -9.327 1.00 92.38 88 ARG A CA 1
ATOM 675 C C . ARG A 1 88 ? 3.440 -8.053 -10.419 1.00 92.38 88 ARG A C 1
ATOM 677 O O . ARG A 1 88 ? 3.793 -8.092 -11.596 1.00 92.38 88 ARG A O 1
ATOM 684 N N . THR A 1 89 ? 2.290 -7.504 -10.042 1.00 92.19 89 THR A N 1
ATOM 685 C CA . THR A 1 89 ? 1.343 -6.878 -10.972 1.00 92.19 89 THR A CA 1
ATOM 686 C C . THR A 1 89 ? 1.927 -5.600 -11.578 1.00 92.19 89 THR A C 1
ATOM 688 O O . THR A 1 89 ? 1.875 -5.425 -12.797 1.00 92.19 89 THR A O 1
ATOM 691 N N . ILE A 1 90 ? 2.580 -4.769 -10.757 1.00 91.75 90 ILE A N 1
ATOM 692 C CA . ILE A 1 90 ? 3.317 -3.579 -11.204 1.00 91.75 90 ILE A CA 1
ATOM 693 C C . ILE A 1 90 ? 4.464 -3.961 -12.143 1.00 91.75 90 ILE A C 1
ATOM 695 O O . ILE A 1 90 ? 4.545 -3.436 -13.254 1.00 91.75 90 ILE A O 1
ATOM 699 N N . ALA A 1 91 ? 5.303 -4.921 -11.748 1.00 92.00 91 ALA A N 1
ATOM 700 C CA . ALA A 1 91 ? 6.420 -5.399 -12.557 1.00 92.00 91 ALA A CA 1
ATOM 701 C C . ALA A 1 91 ? 5.950 -5.939 -13.916 1.00 92.00 91 ALA A C 1
ATOM 703 O O . ALA A 1 91 ? 6.509 -5.587 -14.955 1.00 92.00 91 ALA A O 1
ATOM 704 N N . LYS A 1 92 ? 4.858 -6.716 -13.935 1.00 91.50 92 LYS A N 1
ATOM 705 C CA . LYS A 1 92 ? 4.254 -7.225 -15.173 1.00 91.50 92 LYS A CA 1
ATOM 706 C C . LYS A 1 92 ? 3.764 -6.094 -16.079 1.00 91.50 92 LYS A C 1
ATOM 708 O O . LYS A 1 92 ? 4.009 -6.144 -17.282 1.00 91.50 92 LYS A O 1
ATOM 713 N N . ARG A 1 93 ? 3.110 -5.065 -15.525 1.00 90.56 93 ARG A N 1
ATOM 714 C CA . ARG A 1 93 ? 2.658 -3.885 -16.288 1.00 90.56 93 ARG A CA 1
ATOM 715 C C . ARG A 1 93 ? 3.826 -3.056 -16.829 1.00 90.56 93 ARG A C 1
ATOM 717 O O . ARG A 1 93 ? 3.743 -2.524 -17.935 1.00 90.56 93 ARG A O 1
ATOM 724 N N . LYS A 1 94 ? 4.929 -2.988 -16.082 1.00 89.50 94 LYS A N 1
ATOM 725 C CA . LYS A 1 94 ? 6.178 -2.345 -16.510 1.00 89.50 94 LYS A CA 1
ATOM 726 C C . LYS A 1 94 ? 7.000 -3.182 -17.491 1.00 89.50 94 LYS A C 1
ATOM 728 O O . LYS A 1 94 ? 7.874 -2.640 -18.162 1.00 89.50 94 LYS A O 1
ATOM 733 N N . GLY A 1 95 ? 6.693 -4.471 -17.627 1.00 90.94 95 GLY A N 1
ATOM 734 C CA . GLY A 1 95 ? 7.432 -5.398 -18.482 1.00 90.94 95 GLY A CA 1
ATOM 735 C C . GLY A 1 95 ? 8.783 -5.810 -17.893 1.00 90.94 95 GLY A C 1
ATOM 736 O O . GLY A 1 95 ? 9.714 -6.096 -18.641 1.00 90.94 95 GLY A O 1
ATOM 737 N N . TRP A 1 96 ? 8.916 -5.808 -16.567 1.00 92.50 96 TRP A N 1
ATOM 738 C CA . TRP A 1 96 ? 10.124 -6.258 -15.881 1.00 92.50 96 TRP A CA 1
ATOM 739 C C . TRP A 1 96 ? 10.117 -7.781 -15.743 1.00 92.50 96 TRP A C 1
ATOM 741 O O . TRP A 1 96 ? 9.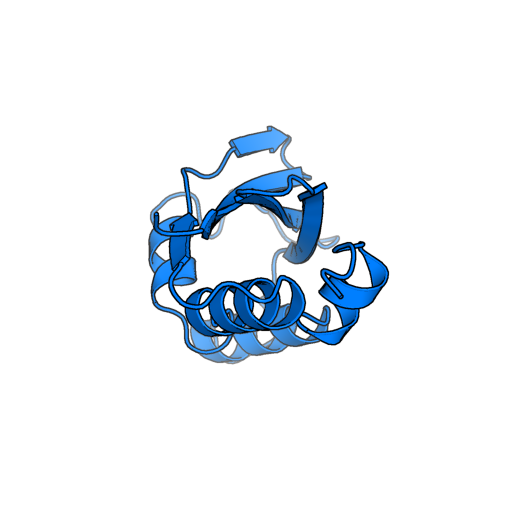182 -8.348 -15.177 1.00 92.50 96 TRP A O 1
ATOM 751 N N . ALA A 1 97 ? 11.154 -8.436 -16.274 1.00 87.69 97 ALA A N 1
ATOM 752 C CA . ALA A 1 97 ? 11.318 -9.887 -16.177 1.00 87.69 97 ALA A CA 1
ATOM 753 C C . ALA A 1 97 ? 11.601 -10.319 -14.731 1.00 87.69 97 ALA A C 1
ATOM 755 O O . ALA A 1 97 ? 10.954 -11.224 -14.209 1.00 87.69 97 ALA A O 1
ATOM 756 N N . GLU A 1 98 ? 12.510 -9.606 -14.070 1.00 92.19 98 GLU A N 1
ATOM 757 C CA . GLU A 1 98 ? 12.841 -9.782 -12.662 1.00 92.19 98 GLU A CA 1
ATOM 758 C C . GLU A 1 98 ? 12.650 -8.460 -11.911 1.00 92.19 98 GLU A C 1
ATOM 760 O O . GLU A 1 98 ? 12.857 -7.369 -12.453 1.00 92.19 98 GLU A O 1
ATOM 765 N N . HIS A 1 99 ? 12.210 -8.554 -10.659 1.00 94.50 99 HIS A N 1
ATOM 766 C CA . HIS A 1 99 ? 11.951 -7.402 -9.806 1.00 94.50 99 HIS A CA 1
ATOM 767 C C . HIS A 1 99 ? 12.196 -7.751 -8.341 1.00 94.50 99 HIS A C 1
ATOM 769 O O . HIS A 1 99 ? 12.006 -8.892 -7.919 1.00 94.50 99 HIS A O 1
ATOM 775 N N . ASP A 1 100 ? 12.556 -6.734 -7.574 1.00 94.25 100 ASP A N 1
ATOM 776 C CA . ASP A 1 100 ? 12.627 -6.757 -6.123 1.00 94.25 100 ASP A CA 1
ATOM 777 C C . ASP A 1 100 ? 11.625 -5.746 -5.566 1.00 94.25 100 ASP A C 1
ATOM 779 O O . ASP A 1 100 ? 11.298 -4.738 -6.198 1.00 94.25 100 ASP A O 1
ATOM 783 N N . TRP A 1 101 ? 11.106 -6.013 -4.373 1.00 93.75 101 TRP A N 1
ATOM 784 C CA . TRP A 1 101 ? 10.207 -5.090 -3.696 1.00 93.75 101 TRP A CA 1
ATOM 785 C C . TRP A 1 101 ? 10.549 -4.975 -2.220 1.00 93.75 101 TRP A C 1
ATOM 787 O O . TRP A 1 101 ? 11.026 -5.917 -1.588 1.00 93.75 101 TRP A O 1
ATOM 797 N N . ALA A 1 102 ? 10.295 -3.796 -1.666 1.00 91.25 102 ALA A N 1
ATOM 798 C CA . ALA A 1 102 ? 10.554 -3.497 -0.273 1.00 91.25 102 ALA A CA 1
ATOM 799 C C . ALA A 1 102 ? 9.441 -2.626 0.306 1.00 91.25 102 ALA A C 1
ATOM 801 O O . ALA A 1 102 ? 8.970 -1.681 -0.323 1.00 91.25 102 ALA A O 1
ATOM 802 N N . ILE A 1 103 ? 9.057 -2.942 1.541 1.00 89.31 103 ILE A N 1
ATOM 803 C CA . ILE A 1 103 ? 8.231 -2.081 2.389 1.00 89.31 103 ILE A CA 1
ATOM 804 C C . ILE A 1 103 ? 9.142 -1.507 3.471 1.00 89.31 103 ILE A C 1
ATOM 806 O O . ILE A 1 103 ? 9.796 -2.272 4.199 1.00 89.31 103 ILE A O 1
ATOM 810 N N . GLY A 1 104 ? 9.197 -0.180 3.545 1.00 87.25 104 GLY A N 1
ATOM 811 C CA . GLY A 1 104 ? 9.976 0.541 4.546 1.00 87.25 104 GLY A CA 1
ATOM 812 C C . GLY A 1 104 ? 9.219 0.747 5.866 1.00 87.25 104 GLY A C 1
ATOM 813 O O . GLY A 1 104 ? 8.218 0.071 6.122 1.00 87.25 104 GLY A O 1
ATOM 814 N N . PRO A 1 105 ? 9.728 1.623 6.745 1.00 85.19 105 PRO A N 1
ATOM 815 C CA . PRO A 1 105 ? 9.101 1.907 8.032 1.00 85.19 105 PRO A CA 1
ATOM 816 C C . PRO A 1 105 ? 7.818 2.724 7.858 1.00 85.19 105 PRO A C 1
ATOM 818 O O . PRO A 1 105 ? 7.659 3.434 6.874 1.00 85.19 105 PRO A O 1
ATOM 821 N N . THR A 1 106 ? 6.906 2.651 8.823 1.00 83.75 106 THR A N 1
ATOM 822 C CA . THR A 1 106 ? 5.748 3.551 8.853 1.00 83.75 106 THR A CA 1
ATOM 823 C C . THR A 1 106 ? 6.219 4.973 9.140 1.00 83.75 106 THR A C 1
ATOM 825 O O . THR A 1 106 ? 6.989 5.187 10.073 1.00 83.75 106 THR A O 1
ATOM 828 N N . HIS A 1 107 ? 5.756 5.932 8.346 1.00 83.75 107 HIS A N 1
ATOM 829 C CA . HIS A 1 107 ? 5.961 7.356 8.559 1.00 83.75 107 HIS A CA 1
ATOM 830 C C . HIS A 1 107 ? 4.677 7.964 9.111 1.00 83.75 107 HIS A C 1
ATOM 832 O O . HIS A 1 107 ? 3.625 7.941 8.469 1.00 83.75 107 HIS A O 1
ATOM 838 N N . GLU A 1 108 ? 4.784 8.504 10.314 1.00 83.94 108 GLU A N 1
ATOM 839 C CA . GLU A 1 108 ? 3.694 9.154 11.024 1.00 83.94 108 GLU A CA 1
ATOM 840 C C . GLU A 1 108 ? 3.760 10.644 10.691 1.00 83.94 108 GLU 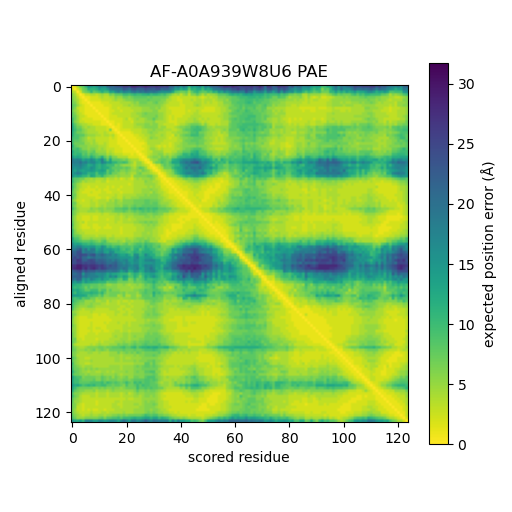A C 1
ATOM 842 O O . GLU A 1 108 ? 4.718 11.320 11.067 1.00 83.94 108 GLU A O 1
ATOM 847 N N . VAL A 1 109 ? 2.805 11.142 9.902 1.00 84.56 109 VAL A N 1
ATOM 848 C CA . VAL A 1 109 ? 2.731 12.580 9.600 1.00 84.56 109 VAL A CA 1
ATOM 849 C C . VAL A 1 109 ? 1.965 13.273 10.717 1.00 84.56 109 VAL A C 1
ATOM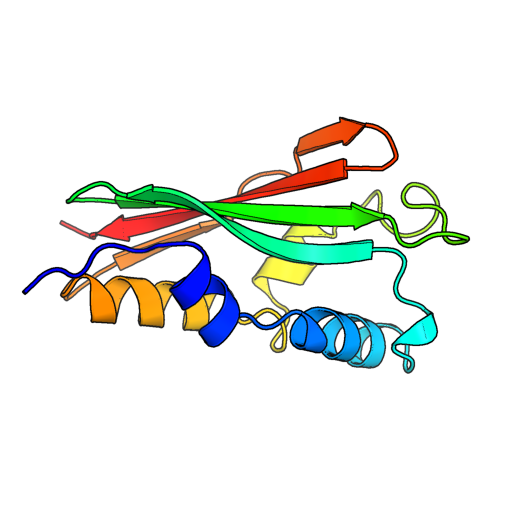 851 O O . VAL A 1 109 ? 2.456 14.240 11.294 1.00 84.56 109 VAL A O 1
ATOM 854 N N . ASP A 1 110 ? 0.797 12.733 11.058 1.00 81.94 110 ASP A N 1
ATOM 855 C CA . ASP A 1 110 ? -0.071 13.211 12.128 1.00 81.94 110 ASP A CA 1
ATOM 856 C C . ASP A 1 110 ? -1.062 12.116 12.566 1.00 81.94 110 ASP A C 1
ATOM 858 O O . ASP A 1 110 ? -1.143 11.053 11.955 1.00 81.94 110 ASP A O 1
ATOM 862 N N . GLU A 1 111 ? -1.864 12.381 13.603 1.00 73.06 111 GLU A N 1
ATOM 863 C CA . GLU A 1 111 ? -2.820 11.413 14.171 1.00 73.06 111 GLU A CA 1
ATOM 864 C C . GLU A 1 111 ? -3.910 10.924 13.201 1.00 73.06 111 GLU A C 1
ATOM 866 O O . GLU A 1 111 ? -4.628 9.966 13.506 1.00 73.06 111 GLU A O 1
ATOM 871 N N . SER A 1 112 ? -4.093 11.612 12.073 1.00 79.31 112 SER A N 1
ATOM 872 C CA . SER A 1 112 ? -5.111 11.306 11.072 1.00 79.31 112 SER A CA 1
ATOM 873 C C . SER A 1 112 ? -4.539 10.667 9.808 1.00 79.31 112 SER A C 1
ATOM 875 O O . SER A 1 112 ? -5.293 10.028 9.067 1.00 79.31 112 SER A O 1
ATOM 877 N N . TYR A 1 113 ? -3.230 10.801 9.582 1.00 84.81 113 TYR A N 1
ATOM 878 C CA . TYR A 1 113 ? -2.583 10.405 8.343 1.00 84.81 113 TYR A CA 1
ATOM 879 C C . TYR A 1 113 ? -1.172 9.849 8.560 1.00 84.81 113 TYR A C 1
ATOM 881 O O . TYR A 1 113 ? -0.228 10.564 8.899 1.00 84.81 113 TYR A O 1
ATOM 889 N N . HIS A 1 114 ? -1.013 8.556 8.282 1.00 87.31 114 HIS A N 1
ATOM 890 C CA . HIS A 1 114 ? 0.283 7.878 8.228 1.00 87.31 114 HIS A CA 1
ATOM 891 C C . HIS A 1 114 ? 0.516 7.317 6.821 1.00 87.31 114 HIS A C 1
ATOM 893 O O . HIS A 1 114 ? -0.427 7.097 6.063 1.00 87.31 114 HIS A O 1
ATOM 899 N N . TRP A 1 115 ? 1.763 7.031 6.456 1.00 89.38 115 TRP A N 1
ATOM 900 C CA . TRP A 1 115 ? 2.056 6.342 5.199 1.00 89.38 115 TRP A CA 1
ATOM 901 C C . TRP A 1 115 ? 3.225 5.370 5.324 1.00 89.38 115 TRP A C 1
ATOM 903 O O . TRP A 1 115 ? 4.146 5.572 6.109 1.00 89.38 115 TRP A O 1
ATOM 913 N N . ILE A 1 116 ? 3.194 4.293 4.541 1.00 89.69 116 ILE A N 1
ATOM 914 C CA . ILE A 1 116 ? 4.263 3.291 4.499 1.00 89.69 116 ILE A CA 1
ATOM 915 C C . ILE A 1 116 ? 4.837 3.241 3.075 1.00 89.69 116 ILE A C 1
ATOM 917 O O . ILE A 1 116 ? 4.091 2.928 2.143 1.00 89.69 116 ILE A O 1
ATOM 921 N N . PRO A 1 117 ? 6.137 3.525 2.869 1.00 91.88 117 PRO A N 1
ATOM 922 C CA . PRO A 1 117 ? 6.781 3.448 1.573 1.00 91.88 117 PRO A CA 1
ATOM 923 C C . PRO A 1 117 ? 6.785 2.011 1.081 1.00 91.88 117 PRO A C 1
ATOM 925 O O . PRO A 1 117 ? 7.196 1.083 1.786 1.00 91.88 117 PRO A O 1
ATOM 928 N N . PHE A 1 118 ? 6.382 1.857 -0.169 1.00 93.50 118 PHE A N 1
ATOM 929 C CA . PHE A 1 118 ? 6.393 0.607 -0.891 1.00 93.50 118 PHE A CA 1
ATOM 930 C C . PHE A 1 118 ? 7.082 0.812 -2.232 1.00 93.50 118 PHE A C 1
ATOM 932 O O . PHE A 1 118 ? 6.583 1.507 -3.114 1.00 93.50 118 PHE A O 1
ATOM 939 N N . ARG A 1 119 ? 8.261 0.216 -2.378 1.00 94.31 119 ARG A N 1
ATOM 940 C CA . ARG A 1 119 ? 9.093 0.363 -3.567 1.00 94.31 119 ARG A CA 1
ATOM 941 C C . ARG A 1 119 ? 9.157 -0.954 -4.314 1.00 94.31 119 ARG A C 1
ATOM 943 O O . ARG A 1 119 ? 9.399 -1.992 -3.704 1.00 94.31 119 ARG A O 1
ATOM 950 N N . VAL A 1 120 ? 8.999 -0.891 -5.630 1.00 94.75 120 VAL A N 1
ATOM 951 C CA . VAL A 1 120 ? 9.221 -2.015 -6.542 1.00 94.75 120 VAL A CA 1
ATOM 952 C C . VAL A 1 120 ? 10.277 -1.578 -7.542 1.00 94.75 120 VAL A C 1
ATOM 954 O O . VAL A 1 120 ? 10.104 -0.566 -8.214 1.00 94.75 120 VAL A O 1
ATOM 957 N N . ALA A 1 121 ? 11.380 -2.305 -7.625 1.00 94.50 121 ALA A N 1
ATOM 958 C CA . ALA A 1 121 ? 12.487 -2.005 -8.520 1.00 94.50 121 ALA A CA 1
ATOM 959 C C . ALA A 1 121 ? 12.730 -3.177 -9.465 1.00 94.50 121 ALA A C 1
ATOM 961 O O . ALA A 1 121 ? 12.563 -4.339 -9.092 1.00 94.50 121 ALA A O 1
ATOM 962 N N . ARG A 1 122 ? 13.129 -2.875 -10.695 1.00 94.19 122 ARG A N 1
ATOM 963 C CA . ARG A 1 122 ? 13.585 -3.871 -11.652 1.00 94.19 122 ARG A CA 1
ATOM 964 C C . ARG A 1 122 ? 14.895 -4.462 -11.152 1.00 94.19 122 ARG A C 1
ATOM 966 O O . ARG A 1 122 ? 15.823 -3.735 -10.805 1.00 94.19 122 ARG A O 1
ATOM 973 N N . LYS A 1 123 ? 14.989 -5.784 -11.178 1.00 89.88 123 LYS A N 1
ATOM 974 C CA . LYS A 1 123 ? 16.253 -6.467 -10.938 1.00 89.88 123 LYS A CA 1
ATOM 975 C C . LYS A 1 123 ? 17.064 -6.413 -12.231 1.00 89.88 123 LYS A C 1
ATOM 977 O O . LYS A 1 123 ? 16.535 -6.746 -13.293 1.00 89.88 123 LYS A O 1
ATOM 982 N N . CYS A 1 124 ? 18.274 -5.871 -12.147 1.00 71.50 124 CYS A N 1
ATOM 983 C CA . CYS A 1 124 ? 19.193 -5.770 -13.280 1.00 71.50 124 CYS A CA 1
ATOM 984 C C . CYS A 1 124 ? 20.059 -7.021 -13.395 1.00 71.50 124 CYS A C 1
ATOM 986 O O . CYS A 1 124 ? 20.418 -7.574 -12.330 1.00 71.50 124 CYS A O 1
#

Foldseek 3Di:
DQDWDFQVVQCVVPPQVLQLVQCCVVPVGSVLRQWTFGKGWDDTDLFKTKIKRKTFGDPPHWPPPPPPPQVLVCCVVPVSNPLVVVLVVNCVSRVAPAKDKDWADWADPDRGIIIIMIMIGRDD

pLDDT: mean 81.18, std 12.77, range [45.31, 94.75]

Sequence (124 aa):
MASTIDNAYLKEIFPAERTDKFFEALFGGAEEGAYDIVLAVRTDASDHVEMAFELHRRPGKCLVCSLTYGLSNVFKRHPVIDAAGVARTIAKRKGWAEHDWAIGPTHEVDESYHWIPFRVARKC

Mean predicted aligned error: 6.85 Å

Radius of gyration: 14.61 Å; Cα contacts (8 Å, |Δi|>4): 220; chains: 1; bounding box: 35×26×44 Å

Nearest PDB structures (foldseek):
  3fbq-assembly1_A  TM=4.437E-01  e=7.686E-01  Bacillus anthracis str. Sterne
  8bbh-assembly1_H  TM=4.471E-01  e=4.478E+00  Mus musculus
  3e23-assembly1_A  TM=4.511E-01  e=3.708E+00  Rhodopseudomonas palustris
  6cfm-assembly4_D  TM=2.699E-01  e=2.707E+00  Homo sapiens